Protei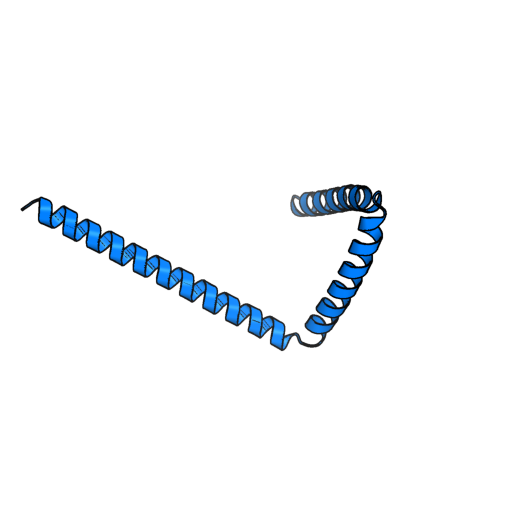n AF-A0A1H9QB17-F1 (afdb_monomer_lite)

Radius of gyration: 24.51 Å; chains: 1; bounding box: 37×37×66 Å

Sequence (90 aa):
MGKQLLIKGMIAGAVVGGLLTLFDRDTRSFVNKKCLQSKDNLKYYAKHPADFVHQINENYQKCSKQLTSGLSTAMDMLQQLEDVTRNKEK

Structure (mmCIF, N/CA/C/O backbone):
data_AF-A0A1H9QB17-F1
#
_entry.id   AF-A0A1H9QB17-F1
#
loop_
_atom_site.group_PDB
_atom_site.id
_atom_site.type_symbol
_atom_site.label_atom_id
_atom_site.label_alt_id
_atom_site.label_comp_id
_atom_site.label_asym_id
_atom_site.label_entity_id
_atom_site.label_seq_id
_atom_site.pdbx_PDB_ins_code
_atom_site.Cartn_x
_atom_site.Cartn_y
_atom_site.Cartn_z
_atom_site.occupancy
_atom_site.B_iso_or_equiv
_atom_site.auth_seq_id
_atom_site.auth_comp_id
_atom_site.auth_asym_id
_atom_site.auth_atom_id
_atom_site.pdbx_PDB_model_num
ATOM 1 N N . MET A 1 1 ? -7.262 18.720 -16.085 1.00 53.28 1 MET A N 1
ATOM 2 C CA . MET A 1 1 ? -6.042 18.281 -16.809 1.00 53.28 1 MET A CA 1
ATOM 3 C C . MET A 1 1 ? -5.197 17.246 -16.039 1.00 53.28 1 MET A C 1
ATOM 5 O O . MET A 1 1 ? -4.659 16.357 -16.680 1.00 53.28 1 MET A O 1
ATOM 9 N N . GLY A 1 2 ? -5.144 17.251 -14.694 1.00 58.41 2 GLY A N 1
ATOM 10 C CA . GLY A 1 2 ? -4.344 16.289 -13.898 1.00 58.41 2 GLY A CA 1
ATOM 11 C C . GLY A 1 2 ? -4.703 14.793 -14.011 1.00 58.41 2 GLY A C 1
ATOM 12 O O . GLY A 1 2 ? -3.809 13.954 -13.981 1.00 58.41 2 GLY A O 1
ATOM 13 N N . LYS A 1 3 ? -5.980 14.429 -14.229 1.00 58.72 3 LYS A N 1
ATOM 14 C CA . LYS A 1 3 ? -6.386 13.012 -14.392 1.00 58.72 3 LYS A CA 1
ATOM 15 C C . LYS A 1 3 ? -5.699 12.321 -15.575 1.00 58.72 3 LYS A C 1
ATOM 17 O O . LYS A 1 3 ? -5.402 11.135 -15.505 1.00 58.72 3 LYS A O 1
ATOM 22 N N . GLN A 1 4 ? -5.412 13.069 -16.638 1.00 71.50 4 GLN A N 1
ATOM 23 C CA . GLN A 1 4 ? -4.789 12.516 -17.840 1.00 71.50 4 GLN A CA 1
ATOM 24 C C . GLN A 1 4 ? -3.287 12.277 -17.643 1.00 71.50 4 GLN A C 1
ATOM 26 O O . GLN A 1 4 ? -2.739 11.335 -18.204 1.00 71.50 4 GLN A O 1
ATOM 31 N N . LEU A 1 5 ? -2.640 13.074 -16.786 1.00 71.31 5 LEU A N 1
ATOM 32 C CA . LEU A 1 5 ? -1.237 12.900 -16.406 1.00 71.31 5 LEU A CA 1
ATOM 33 C C . LEU A 1 5 ? -1.040 11.661 -15.528 1.00 71.31 5 LEU A C 1
ATOM 35 O O . LEU A 1 5 ? -0.115 10.895 -15.780 1.00 71.31 5 LEU A O 1
ATOM 39 N N . LEU A 1 6 ? -1.936 11.419 -14.563 1.00 77.19 6 LEU A N 1
ATOM 40 C CA . LEU A 1 6 ? -1.877 10.213 -13.729 1.00 77.19 6 LEU A CA 1
ATOM 41 C C . LEU A 1 6 ? -2.075 8.941 -14.555 1.00 77.19 6 LEU A C 1
ATOM 43 O O . LEU A 1 6 ? -1.304 7.997 -14.419 1.00 77.19 6 LEU A O 1
ATOM 47 N N . ILE A 1 7 ? -3.063 8.934 -15.454 1.00 82.06 7 ILE A N 1
ATOM 48 C CA . ILE A 1 7 ? -3.321 7.785 -16.330 1.00 82.06 7 ILE A CA 1
ATOM 49 C C . ILE A 1 7 ? -2.144 7.568 -17.287 1.00 82.06 7 ILE A C 1
ATOM 51 O O . ILE A 1 7 ? -1.670 6.447 -17.433 1.00 82.06 7 ILE A O 1
ATOM 55 N N . LYS A 1 8 ? -1.611 8.632 -17.896 1.00 81.69 8 LYS A N 1
ATOM 56 C CA . LYS A 1 8 ? -0.466 8.532 -18.809 1.00 81.69 8 LYS A CA 1
ATOM 57 C C . LYS A 1 8 ? 0.808 8.065 -18.096 1.00 81.69 8 LYS A C 1
ATOM 59 O O . LYS A 1 8 ? 1.528 7.238 -18.645 1.00 81.69 8 LYS A O 1
ATOM 64 N N . GLY A 1 9 ? 1.063 8.542 -16.876 1.00 83.38 9 GLY A N 1
ATOM 65 C CA . GLY A 1 9 ? 2.181 8.094 -16.040 1.00 83.38 9 GLY A CA 1
ATOM 66 C C . GLY A 1 9 ? 2.032 6.640 -15.588 1.00 83.38 9 GLY A C 1
ATOM 67 O O . GLY A 1 9 ? 2.992 5.880 -15.661 1.00 83.38 9 GLY A O 1
ATOM 68 N N . MET A 1 10 ? 0.819 6.226 -15.211 1.00 83.88 10 MET A N 1
ATOM 69 C CA . MET A 1 10 ? 0.508 4.834 -14.875 1.00 83.88 10 MET A CA 1
ATOM 70 C C . MET A 1 10 ? 0.714 3.908 -16.078 1.00 83.88 10 MET A C 1
ATOM 72 O O . MET A 1 10 ? 1.339 2.863 -15.934 1.00 83.88 10 MET A O 1
ATOM 76 N N . ILE A 1 11 ? 0.248 4.300 -17.268 1.00 85.56 11 ILE A N 1
ATOM 77 C CA . ILE A 1 11 ? 0.442 3.521 -18.498 1.00 85.56 11 ILE A CA 1
ATOM 78 C C . ILE A 1 11 ? 1.930 3.439 -18.845 1.00 85.56 11 ILE A C 1
ATOM 80 O O . ILE A 1 11 ? 2.431 2.350 -19.103 1.00 85.56 11 ILE A O 1
ATOM 84 N N . ALA A 1 12 ? 2.656 4.557 -18.806 1.00 86.38 12 ALA A N 1
ATOM 85 C CA . ALA A 1 12 ? 4.089 4.567 -19.088 1.00 86.38 12 ALA A CA 1
ATOM 86 C C . ALA A 1 12 ? 4.877 3.696 -18.092 1.00 86.38 12 ALA A C 1
ATOM 88 O O . ALA A 1 12 ? 5.710 2.891 -18.505 1.00 86.38 12 ALA A O 1
ATOM 89 N N . GLY A 1 13 ? 4.567 3.789 -16.796 1.00 85.00 13 GLY A N 1
ATOM 90 C CA . GLY A 1 13 ? 5.171 2.956 -15.756 1.00 85.00 13 GLY A CA 1
ATOM 91 C C . GLY A 1 13 ? 4.832 1.472 -15.909 1.00 85.00 13 GLY A C 1
ATOM 92 O O . GLY A 1 13 ? 5.711 0.629 -15.762 1.00 85.00 13 GLY A O 1
ATOM 93 N N . ALA A 1 14 ? 3.591 1.144 -16.277 1.00 84.62 14 ALA A N 1
ATOM 94 C CA . ALA A 1 14 ? 3.166 -0.231 -16.531 1.00 84.62 14 ALA A CA 1
ATOM 95 C C . ALA A 1 14 ? 3.834 -0.826 -17.778 1.00 84.62 14 ALA A C 1
ATOM 97 O O . ALA A 1 14 ? 4.179 -2.003 -17.777 1.00 84.62 14 ALA A O 1
ATOM 98 N N . VAL A 1 15 ? 4.057 -0.026 -18.824 1.00 84.44 15 VAL A N 1
ATOM 99 C CA . VAL A 1 15 ? 4.767 -0.469 -20.032 1.00 84.44 15 VAL A CA 1
ATOM 100 C C . VAL A 1 15 ? 6.238 -0.729 -19.723 1.00 84.44 15 VAL A C 1
ATOM 102 O O . VAL A 1 15 ? 6.743 -1.795 -20.057 1.00 84.44 15 VAL A O 1
ATOM 105 N N . VAL A 1 16 ? 6.920 0.193 -19.041 1.00 86.88 16 VAL A N 1
ATOM 106 C CA . VAL A 1 16 ? 8.338 0.021 -18.682 1.00 86.88 16 VAL A CA 1
ATOM 107 C C . VAL A 1 16 ? 8.517 -1.122 -17.680 1.00 86.88 16 VAL A C 1
ATOM 109 O O . VAL A 1 16 ? 9.348 -2.001 -17.894 1.00 86.88 16 VAL A O 1
ATOM 112 N N . GLY A 1 17 ? 7.697 -1.167 -16.628 1.00 77.88 17 GLY A N 1
ATOM 113 C CA . GLY A 1 17 ? 7.699 -2.256 -15.653 1.00 77.88 17 GLY A CA 1
ATOM 114 C C . GLY A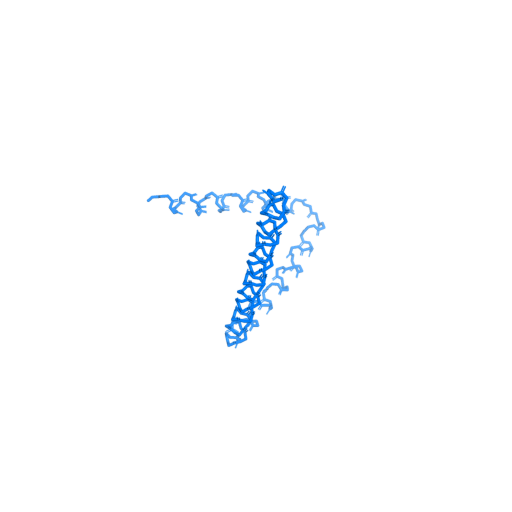 1 17 ? 7.345 -3.597 -16.291 1.00 77.88 17 GLY A C 1
ATOM 115 O O . GLY A 1 17 ? 7.988 -4.599 -15.996 1.00 77.88 17 GLY A O 1
ATOM 116 N N . GLY A 1 18 ? 6.388 -3.615 -17.223 1.00 76.44 18 GLY A N 1
ATOM 117 C CA . GLY A 1 18 ? 5.999 -4.795 -17.989 1.00 76.44 18 GLY A CA 1
ATOM 118 C C . GLY A 1 18 ? 7.109 -5.300 -18.906 1.00 76.44 18 GLY A C 1
ATOM 119 O O . GLY A 1 18 ? 7.356 -6.499 -18.932 1.00 76.44 18 GLY A O 1
ATOM 120 N N . LEU A 1 19 ? 7.821 -4.407 -19.601 1.00 79.38 19 LEU A N 1
ATOM 121 C CA . LEU A 1 19 ? 8.969 -4.756 -20.445 1.00 79.38 19 LEU A CA 1
ATOM 122 C C . LEU A 1 19 ? 10.143 -5.301 -19.621 1.00 79.38 19 LEU A C 1
ATOM 124 O O . LEU A 1 19 ? 10.712 -6.322 -19.998 1.00 79.38 19 LEU A O 1
ATOM 128 N N . LEU A 1 20 ? 10.459 -4.674 -18.481 1.00 75.56 20 LEU A N 1
ATOM 129 C CA . LEU A 1 20 ? 11.482 -5.165 -17.547 1.00 75.56 20 LEU A CA 1
ATOM 130 C C . LEU A 1 20 ? 11.120 -6.546 -16.987 1.00 75.56 20 LEU A C 1
ATOM 132 O O . LEU A 1 20 ? 11.949 -7.448 -16.959 1.00 75.56 20 LEU A O 1
ATOM 136 N N . THR A 1 21 ? 9.855 -6.727 -16.615 1.00 69.75 21 THR A N 1
ATOM 137 C CA . THR A 1 21 ? 9.292 -7.994 -16.128 1.00 69.75 21 THR A CA 1
ATOM 138 C C . THR A 1 21 ? 9.303 -9.067 -17.230 1.00 69.75 21 THR A C 1
ATOM 140 O O . THR A 1 21 ? 9.475 -10.242 -16.943 1.00 69.75 21 THR A O 1
ATOM 143 N N . LEU A 1 22 ? 9.171 -8.710 -18.514 1.00 64.69 22 LEU A N 1
ATOM 144 C CA . LEU A 1 22 ? 9.140 -9.683 -19.616 1.00 64.69 22 LEU A CA 1
ATOM 145 C C . LEU A 1 22 ? 10.518 -10.166 -20.093 1.00 64.69 22 LEU A C 1
ATOM 147 O O . LEU A 1 22 ? 10.571 -11.142 -20.847 1.00 64.69 22 LEU A O 1
ATOM 151 N N . PHE A 1 23 ? 11.598 -9.470 -19.724 1.00 67.81 23 PHE A N 1
ATOM 152 C CA . PHE A 1 23 ? 12.962 -9.804 -20.151 1.00 67.81 23 PHE A CA 1
ATOM 153 C C . PHE A 1 23 ? 13.466 -11.109 -19.514 1.00 67.81 23 PHE A C 1
ATOM 155 O O . PHE A 1 23 ? 14.338 -11.779 -20.062 1.00 67.81 23 PHE A O 1
ATOM 162 N N . ASP A 1 24 ? 12.858 -11.510 -18.400 1.00 70.75 24 ASP A N 1
ATOM 163 C CA . ASP A 1 24 ? 13.175 -12.731 -17.679 1.00 70.75 24 ASP A CA 1
ATOM 164 C C . ASP A 1 24 ? 12.225 -13.891 -18.063 1.00 70.75 24 ASP A C 1
ATOM 166 O O . ASP A 1 24 ? 10.993 -13.761 -18.118 1.00 70.75 24 ASP A O 1
ATOM 170 N N . ARG A 1 25 ? 12.805 -15.053 -18.392 1.00 65.38 25 ARG A N 1
ATOM 171 C CA . ARG A 1 25 ? 12.075 -16.207 -18.951 1.00 65.38 25 ARG A CA 1
ATOM 172 C C . ARG A 1 25 ? 11.165 -16.872 -17.914 1.00 65.38 25 ARG A C 1
ATOM 174 O O . ARG A 1 25 ? 10.075 -17.326 -18.277 1.00 65.38 25 ARG A O 1
ATOM 181 N N . ASP A 1 26 ? 11.572 -16.885 -16.648 1.00 62.72 26 ASP A N 1
ATOM 182 C CA . ASP A 1 26 ? 10.757 -17.364 -15.528 1.00 62.72 26 ASP A CA 1
ATOM 183 C C . ASP A 1 26 ? 9.545 -16.460 -15.314 1.00 62.72 26 ASP A C 1
ATOM 185 O O . ASP A 1 26 ? 8.412 -16.916 -15.107 1.00 62.72 26 ASP A O 1
ATOM 189 N N . THR A 1 27 ? 9.751 -15.165 -15.512 1.00 62.47 27 THR A N 1
ATOM 190 C CA . THR A 1 27 ? 8.706 -14.169 -15.346 1.00 62.47 27 THR A CA 1
ATOM 191 C C . THR A 1 27 ? 7.616 -14.262 -16.426 1.00 62.47 27 THR A C 1
ATOM 193 O O . THR A 1 27 ? 6.436 -14.115 -16.107 1.00 62.47 27 THR A O 1
ATOM 196 N N . ARG A 1 28 ? 7.926 -14.652 -17.674 1.00 62.41 28 ARG A N 1
ATOM 197 C CA . ARG A 1 28 ? 6.894 -14.974 -18.696 1.00 62.41 28 ARG A CA 1
ATOM 198 C C . ARG A 1 28 ? 5.956 -16.108 -18.271 1.00 62.41 28 ARG A C 1
ATOM 200 O O . ARG A 1 28 ? 4.746 -16.019 -18.488 1.00 62.41 28 ARG A O 1
ATOM 207 N N . SER A 1 29 ? 6.497 -17.174 -17.681 1.00 63.78 29 SER A N 1
ATOM 208 C CA . SER A 1 29 ? 5.699 -18.316 -17.209 1.00 63.78 29 SER A CA 1
ATOM 209 C C . SER A 1 29 ? 4.826 -17.917 -16.017 1.00 63.78 29 SER A C 1
ATOM 211 O O . SER A 1 29 ? 3.637 -18.247 -15.962 1.00 63.78 29 SER A O 1
ATOM 213 N N . PHE A 1 30 ? 5.393 -17.130 -15.100 1.00 65.19 30 PHE A N 1
ATOM 214 C CA . PHE A 1 30 ? 4.688 -16.610 -13.935 1.00 65.19 30 PHE A CA 1
ATOM 215 C C . PHE A 1 30 ? 3.559 -15.645 -14.316 1.00 65.19 30 PHE A C 1
ATOM 217 O O . PHE A 1 30 ? 2.426 -15.819 -13.864 1.00 65.19 30 PHE A O 1
ATOM 224 N N . VAL A 1 31 ? 3.826 -14.677 -15.198 1.00 65.38 31 VAL A N 1
ATOM 225 C CA . VAL A 1 31 ? 2.834 -13.702 -15.670 1.00 65.38 31 VAL A CA 1
ATOM 226 C C . VAL A 1 31 ? 1.718 -14.391 -16.450 1.00 65.38 31 VAL A C 1
ATOM 228 O O . VAL A 1 31 ? 0.557 -14.080 -16.207 1.00 65.38 31 VAL A O 1
ATOM 231 N N . ASN A 1 32 ? 2.011 -15.379 -17.305 1.00 66.62 32 ASN A N 1
ATOM 232 C CA . ASN A 1 32 ? 0.957 -16.143 -17.985 1.00 66.62 32 ASN A CA 1
ATOM 233 C C . ASN A 1 32 ? 0.070 -16.912 -16.998 1.00 66.62 32 ASN A C 1
ATOM 235 O O . ASN A 1 32 ? -1.155 -16.826 -17.088 1.00 66.62 32 ASN A O 1
ATOM 239 N N . LYS A 1 33 ? 0.659 -17.617 -16.021 1.00 65.81 33 LYS A N 1
ATOM 240 C CA . LYS A 1 33 ? -0.112 -18.342 -14.995 1.00 65.81 33 LYS A CA 1
ATOM 241 C C . LYS A 1 33 ? -0.959 -17.400 -14.138 1.00 65.81 33 LYS A C 1
ATOM 243 O O . LYS A 1 33 ? -2.128 -17.689 -13.886 1.00 65.81 33 LYS A O 1
ATOM 248 N N . LYS A 1 34 ? -0.400 -16.262 -13.716 1.00 66.38 34 LYS A N 1
ATOM 249 C CA . LYS A 1 34 ? -1.118 -15.253 -12.922 1.00 66.38 34 LYS A CA 1
ATOM 250 C C . LYS A 1 34 ? -2.187 -14.532 -13.732 1.00 66.38 34 LYS A C 1
ATOM 252 O O . LYS A 1 34 ? -3.270 -14.314 -13.211 1.00 66.38 34 LYS A O 1
ATOM 257 N N . CYS A 1 35 ? -1.940 -14.230 -15.003 1.00 63.34 35 CYS A N 1
ATOM 258 C CA . CYS A 1 35 ? -2.930 -13.628 -15.892 1.00 63.34 35 CYS A CA 1
ATOM 259 C C . CYS A 1 35 ? -4.116 -14.574 -16.137 1.00 63.34 35 CYS A C 1
ATOM 261 O O . CYS A 1 35 ? -5.262 -14.136 -16.078 1.00 63.34 35 CYS A O 1
ATOM 263 N N . LEU A 1 36 ? -3.861 -15.875 -16.330 1.00 65.25 36 LEU A N 1
ATOM 264 C CA . LEU A 1 36 ? -4.905 -16.903 -16.412 1.00 65.25 36 LEU A CA 1
ATOM 265 C C . LEU A 1 36 ? -5.723 -16.993 -15.116 1.00 65.25 36 LEU A C 1
ATOM 267 O O . LEU A 1 36 ? -6.945 -16.886 -15.172 1.00 65.25 36 LEU A O 1
ATOM 271 N N . GLN A 1 37 ? -5.067 -17.079 -13.952 1.00 62.84 37 GLN A N 1
ATOM 272 C CA . GLN A 1 37 ? -5.766 -17.091 -12.658 1.00 62.84 37 GLN A CA 1
ATOM 273 C C . GLN A 1 37 ? -6.562 -15.806 -12.404 1.00 62.84 37 GLN A C 1
ATOM 275 O O . GLN A 1 37 ? -7.708 -15.861 -11.968 1.00 62.84 37 GLN A O 1
ATOM 280 N N . SER A 1 38 ? -5.991 -14.637 -12.697 1.00 59.84 38 SER A N 1
ATOM 281 C CA . SER A 1 38 ? -6.695 -13.362 -12.566 1.00 59.84 38 SER A CA 1
ATOM 282 C C . SER A 1 38 ? -7.873 -13.262 -13.529 1.00 59.84 38 SER A C 1
ATOM 284 O O . SER A 1 38 ? -8.904 -12.736 -13.130 1.00 59.84 38 SER A O 1
ATOM 286 N N . LYS A 1 39 ? -7.777 -13.786 -14.759 1.00 60.53 39 LYS A N 1
ATOM 287 C CA . LYS A 1 39 ? -8.915 -13.837 -15.691 1.00 60.53 39 LYS A CA 1
ATOM 288 C C . LYS A 1 39 ? -10.043 -14.709 -15.162 1.00 60.53 39 LYS A C 1
ATOM 290 O O . LYS A 1 39 ? -11.190 -14.279 -15.243 1.00 60.53 39 LYS A O 1
ATOM 295 N N . ASP A 1 40 ? -9.741 -15.883 -14.618 1.00 61.00 40 ASP A N 1
ATOM 296 C CA . ASP A 1 40 ? -10.775 -16.753 -14.052 1.00 61.00 40 ASP A CA 1
ATOM 297 C C . ASP A 1 40 ? -11.413 -16.130 -12.809 1.00 61.00 40 ASP A C 1
ATOM 299 O O . ASP A 1 40 ? -12.638 -16.111 -12.703 1.00 61.00 40 ASP A O 1
ATOM 303 N N . ASN A 1 41 ? -10.621 -15.492 -11.945 1.00 59.44 41 ASN A N 1
ATOM 304 C CA . ASN A 1 41 ? -11.137 -14.753 -10.794 1.00 59.44 41 ASN A CA 1
ATOM 305 C C . ASN A 1 41 ? -12.007 -13.558 -11.219 1.00 59.44 41 ASN A C 1
ATOM 307 O O . ASN A 1 41 ? -13.095 -13.365 -10.687 1.00 59.44 41 ASN A O 1
ATOM 311 N N . LEU A 1 42 ? -11.585 -12.778 -12.218 1.00 59.53 42 LEU A N 1
ATOM 312 C CA . LEU A 1 42 ? -12.379 -11.666 -12.754 1.00 59.53 42 LEU A CA 1
ATOM 313 C C . LEU A 1 42 ? -13.674 -12.157 -13.411 1.00 59.53 42 LEU A C 1
ATOM 315 O O . LEU A 1 42 ? -14.718 -11.530 -13.258 1.00 59.53 42 LEU A O 1
ATOM 319 N N . LYS A 1 43 ? -13.631 -13.294 -14.114 1.00 60.12 43 LYS A N 1
ATOM 320 C CA . LYS A 1 43 ? -14.809 -13.920 -14.727 1.00 60.12 43 LYS A CA 1
ATOM 321 C C . LYS A 1 43 ? -15.768 -14.475 -13.672 1.00 60.12 43 LYS A C 1
ATOM 323 O O . LYS A 1 43 ? -16.979 -14.416 -13.874 1.00 60.12 43 LYS A O 1
ATOM 328 N N . TYR A 1 44 ? -15.240 -14.968 -12.554 1.00 59.25 44 TYR A N 1
ATOM 329 C CA . TYR A 1 44 ? -16.016 -15.390 -11.392 1.00 59.25 44 TYR A CA 1
ATOM 330 C C . TYR A 1 44 ? -16.726 -14.194 -10.738 1.00 59.25 44 TYR A C 1
ATOM 332 O O . TYR A 1 44 ? -17.946 -14.216 -10.594 1.00 59.25 44 TYR A O 1
ATOM 340 N N . TYR A 1 45 ? -16.007 -13.099 -10.470 1.00 56.44 45 TYR A N 1
ATOM 341 C CA . TYR A 1 45 ? -16.594 -11.872 -9.913 1.00 56.44 45 TYR A CA 1
ATOM 342 C C . TYR A 1 45 ? -17.595 -11.188 -10.856 1.00 56.44 45 TYR A C 1
ATOM 344 O O . TYR A 1 45 ? -18.603 -10.658 -10.398 1.00 56.44 45 TYR A O 1
ATOM 352 N N . ALA A 1 46 ? -17.377 -11.243 -12.173 1.00 60.03 46 ALA A N 1
ATOM 353 C CA . ALA A 1 46 ? -18.333 -10.729 -13.155 1.00 60.03 46 ALA A CA 1
ATOM 354 C C . ALA A 1 46 ? -19.628 -11.560 -13.225 1.00 60.03 46 ALA A C 1
ATOM 356 O O . ALA A 1 46 ? -20.687 -11.017 -13.531 1.00 60.03 46 ALA A O 1
ATOM 357 N N . LYS A 1 47 ? -19.557 -12.869 -12.944 1.00 63.59 47 LYS A N 1
ATOM 35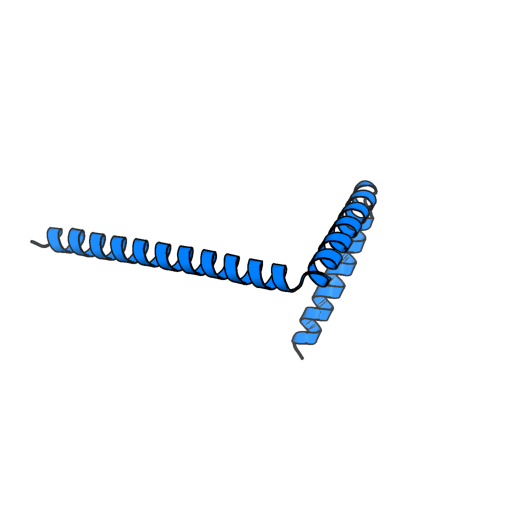8 C CA . LYS A 1 47 ? -20.733 -13.751 -12.868 1.00 63.59 47 LYS A CA 1
ATOM 359 C C . LYS A 1 47 ? -21.461 -13.675 -11.524 1.00 63.59 47 LYS A C 1
ATOM 361 O O . LYS A 1 47 ? -22.664 -13.912 -11.497 1.00 63.59 47 LYS A O 1
ATOM 366 N N . HIS A 1 48 ? -20.762 -13.320 -10.444 1.00 62.03 48 HIS A N 1
ATOM 367 C CA . HIS A 1 48 ? -21.307 -13.231 -9.086 1.00 62.03 48 HIS A CA 1
ATOM 368 C C . HIS A 1 48 ? -21.111 -11.830 -8.476 1.00 62.03 48 HIS A C 1
ATOM 370 O O . HIS A 1 48 ? -20.392 -11.668 -7.487 1.00 62.03 48 HIS A O 1
ATOM 376 N N . PRO A 1 49 ? -21.768 -10.787 -9.020 1.00 61.81 49 PRO A N 1
ATOM 377 C CA . PRO A 1 49 ? -21.671 -9.434 -8.469 1.00 61.81 49 PRO A CA 1
ATOM 378 C C . PRO A 1 49 ? -22.230 -9.336 -7.038 1.00 61.81 49 PRO A C 1
ATOM 380 O O . PRO A 1 49 ? -21.788 -8.490 -6.263 1.00 61.81 49 PRO A O 1
ATOM 383 N N . ALA A 1 50 ? -23.163 -10.218 -6.662 1.00 64.06 50 ALA A N 1
ATOM 384 C CA . ALA A 1 50 ? -23.734 -10.272 -5.317 1.00 64.06 50 ALA A CA 1
ATOM 385 C C . ALA A 1 50 ? -22.703 -10.683 -4.248 1.00 64.06 50 ALA A C 1
ATOM 387 O O . ALA A 1 50 ? -22.667 -10.070 -3.183 1.00 64.06 50 ALA A O 1
ATOM 388 N N . ASP A 1 51 ? -21.812 -11.635 -4.551 1.00 63.59 51 ASP A N 1
ATOM 389 C CA . ASP A 1 51 ? -20.742 -12.055 -3.630 1.00 63.59 51 ASP A CA 1
ATOM 390 C C . ASP A 1 51 ? -19.689 -10.961 -3.440 1.00 63.59 51 ASP A C 1
ATOM 392 O O . ASP A 1 51 ? -19.150 -10.787 -2.349 1.00 63.59 51 ASP A O 1
ATOM 396 N N . PHE A 1 52 ? -19.422 -10.174 -4.485 1.00 63.66 52 PHE A N 1
ATOM 397 C CA . PHE A 1 52 ? -18.513 -9.034 -4.396 1.00 63.66 52 PHE A CA 1
ATOM 398 C C . PHE A 1 52 ? -19.057 -7.943 -3.468 1.00 63.66 52 PHE A C 1
ATOM 400 O O . PHE A 1 52 ? -18.345 -7.446 -2.596 1.00 63.66 52 PHE A O 1
ATOM 407 N N . VAL A 1 53 ? -20.339 -7.597 -3.623 1.00 66.75 53 VAL A N 1
ATOM 408 C CA . VAL A 1 53 ? -21.011 -6.629 -2.744 1.00 66.75 53 VAL A CA 1
ATOM 409 C C . VAL A 1 53 ? -21.094 -7.164 -1.313 1.00 66.75 53 VAL A C 1
ATOM 411 O O . VAL A 1 53 ? -20.943 -6.389 -0.368 1.00 66.75 53 VAL A O 1
ATOM 414 N N . HIS A 1 54 ? -21.282 -8.473 -1.135 1.00 71.94 54 HIS A N 1
ATOM 415 C CA . HIS A 1 54 ? -21.268 -9.096 0.184 1.00 71.94 54 HIS A CA 1
ATOM 416 C C . HIS A 1 54 ? -19.881 -9.009 0.837 1.00 71.94 54 HIS A C 1
ATOM 418 O O . HIS A 1 54 ? -19.775 -8.476 1.937 1.00 71.94 54 HIS A O 1
ATOM 424 N N . GL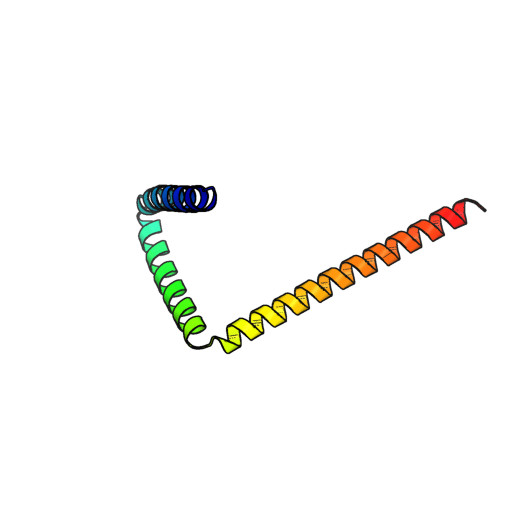N A 1 55 ? -18.807 -9.392 0.135 1.00 70.69 55 GLN A N 1
ATOM 425 C CA . GLN A 1 55 ? -17.435 -9.278 0.648 1.00 70.69 55 GLN A CA 1
ATOM 426 C C . GLN A 1 55 ? -17.031 -7.839 0.969 1.00 70.69 55 GLN A C 1
ATOM 428 O O . GLN A 1 55 ? -16.371 -7.599 1.979 1.00 70.69 55 GLN A O 1
ATOM 433 N N . ILE A 1 56 ? -17.417 -6.868 0.134 1.00 73.31 56 ILE A N 1
ATOM 434 C CA . ILE A 1 56 ? -17.151 -5.454 0.420 1.00 73.31 56 ILE A CA 1
ATOM 435 C C . ILE A 1 56 ? -17.871 -5.026 1.695 1.00 73.31 56 ILE A C 1
ATOM 437 O O . ILE A 1 56 ? -17.254 -4.388 2.546 1.00 73.31 56 ILE A O 1
ATOM 441 N N . ASN A 1 57 ? -19.145 -5.388 1.853 1.00 74.50 57 ASN A N 1
ATOM 442 C CA . ASN A 1 57 ? -19.897 -5.059 3.061 1.00 74.50 57 ASN A CA 1
ATOM 443 C C . ASN A 1 57 ? -19.318 -5.744 4.302 1.00 74.50 57 ASN A C 1
ATOM 445 O O . ASN A 1 57 ? -19.185 -5.098 5.339 1.00 74.50 57 ASN A O 1
ATOM 449 N N . GLU A 1 58 ? -18.917 -7.011 4.210 1.00 77.12 58 GLU A N 1
ATOM 450 C CA . GLU A 1 58 ? -18.274 -7.724 5.315 1.00 77.12 58 GLU A CA 1
ATOM 451 C C . GLU A 1 58 ? -16.931 -7.096 5.698 1.00 77.12 58 GLU A C 1
ATOM 453 O O . GLU A 1 58 ? -16.658 -6.890 6.883 1.00 77.12 58 GLU A O 1
ATOM 458 N N . ASN A 1 59 ? -16.097 -6.742 4.718 1.00 71.75 59 ASN A N 1
ATOM 459 C CA . ASN A 1 59 ? -14.831 -6.062 4.978 1.00 71.75 59 ASN A CA 1
ATOM 460 C C . ASN A 1 59 ? -15.046 -4.659 5.546 1.00 71.75 59 ASN A C 1
ATOM 462 O O . ASN A 1 59 ? -14.314 -4.254 6.447 1.00 71.75 59 ASN A O 1
ATOM 466 N N . TYR A 1 60 ? -16.059 -3.933 5.075 1.00 73.62 60 TYR A N 1
ATOM 467 C CA . TYR A 1 60 ? -16.421 -2.629 5.619 1.00 73.62 60 TYR A CA 1
ATOM 468 C C . TYR A 1 60 ? -16.911 -2.744 7.065 1.00 73.62 60 TYR A C 1
ATOM 470 O O . TYR A 1 60 ? -16.461 -1.993 7.927 1.00 73.62 60 TYR A O 1
ATOM 478 N N . GLN A 1 61 ? -17.758 -3.729 7.373 1.00 74.06 61 GLN A N 1
ATOM 479 C CA . GLN A 1 61 ? -18.209 -3.993 8.740 1.00 74.06 61 GLN A CA 1
ATOM 480 C C . GLN A 1 61 ? -17.058 -4.412 9.658 1.00 74.06 61 GLN A C 1
ATOM 482 O O . GLN A 1 61 ? -16.991 -3.948 10.795 1.00 74.06 61 GLN A O 1
ATOM 487 N N . LYS A 1 62 ? -16.134 -5.258 9.187 1.00 79.06 62 LYS A N 1
ATOM 488 C CA . LYS A 1 62 ? -14.936 -5.642 9.949 1.00 79.06 62 LYS A CA 1
ATOM 489 C C . LYS A 1 62 ? -14.025 -4.445 10.197 1.00 79.06 62 LYS A C 1
ATOM 491 O O . LYS A 1 62 ? -13.594 -4.254 11.329 1.00 79.06 62 LYS A O 1
ATOM 496 N N . CYS A 1 63 ? -13.787 -3.624 9.176 1.00 72.31 63 CYS A N 1
ATOM 497 C CA . CYS A 1 63 ? -12.994 -2.403 9.286 1.00 72.31 63 CYS A CA 1
ATOM 498 C C . CYS A 1 63 ? -13.634 -1.427 10.278 1.00 72.31 63 CYS A C 1
ATOM 500 O O . CYS A 1 63 ? -12.981 -0.997 11.222 1.00 72.31 63 CYS A O 1
ATOM 502 N N . SER A 1 64 ? -14.936 -1.164 10.140 1.00 74.31 64 SER A N 1
ATOM 503 C CA . SER A 1 64 ? -15.680 -0.302 11.057 1.00 74.31 64 SER A CA 1
ATOM 504 C C . SER A 1 64 ? -15.628 -0.825 12.490 1.00 74.31 64 SER A C 1
ATOM 506 O O . SER A 1 64 ? -15.362 -0.045 13.395 1.00 74.31 64 SER A O 1
ATOM 508 N N . LYS A 1 65 ? -15.829 -2.132 12.713 1.00 78.25 65 LYS A N 1
ATOM 509 C CA . LYS A 1 65 ? -15.743 -2.730 14.053 1.00 78.25 65 LYS A CA 1
ATOM 510 C C . LYS A 1 65 ? -14.346 -2.602 14.649 1.00 78.25 65 LYS A C 1
ATOM 512 O O . LYS A 1 65 ? -14.230 -2.201 15.797 1.00 78.25 65 LYS A O 1
ATOM 517 N N . GLN A 1 66 ? -13.299 -2.905 13.885 1.00 80.12 66 GLN A N 1
ATOM 518 C CA . GLN A 1 66 ? -11.918 -2.775 14.358 1.00 80.12 66 GLN A CA 1
ATOM 519 C C . GLN A 1 66 ? -11.563 -1.321 14.674 1.00 80.12 66 GLN A C 1
ATOM 521 O O . GLN A 1 66 ? -10.907 -1.058 15.678 1.00 80.12 66 GLN A O 1
ATOM 526 N N . LEU A 1 67 ? -12.039 -0.379 13.858 1.00 79.69 67 LEU A N 1
ATOM 527 C CA . LEU A 1 67 ? -11.820 1.045 14.070 1.00 79.69 67 LEU A CA 1
ATOM 528 C C . LEU A 1 67 ? -12.542 1.536 15.330 1.00 79.69 67 LEU A C 1
ATOM 530 O O . LEU A 1 67 ? -11.934 2.207 16.158 1.00 79.69 67 LEU A O 1
ATOM 534 N N . THR A 1 68 ? -13.808 1.153 15.518 1.00 80.75 68 THR A N 1
ATOM 535 C CA . THR A 1 68 ? -14.573 1.470 16.730 1.00 80.75 68 THR A CA 1
ATOM 536 C C . THR A 1 68 ? -13.940 0.843 17.967 1.00 80.75 68 THR A C 1
ATOM 538 O O . THR A 1 68 ? -13.752 1.542 18.953 1.00 80.75 68 THR A O 1
ATOM 541 N N . SER A 1 69 ? -13.552 -0.434 17.922 1.00 80.56 69 SER A N 1
ATOM 542 C CA . SER A 1 69 ? -12.882 -1.091 19.048 1.00 80.56 69 SER A CA 1
ATOM 543 C C . SER A 1 69 ? -11.550 -0.426 19.389 1.00 80.56 69 SER A C 1
ATOM 545 O O . SER A 1 69 ? -11.296 -0.169 20.559 1.00 80.56 69 SER A O 1
ATOM 547 N N . GLY A 1 70 ? -10.730 -0.082 18.390 1.00 78.62 70 GLY A N 1
ATOM 548 C CA . GLY A 1 70 ? -9.473 0.632 18.614 1.00 78.62 70 GLY A CA 1
ATOM 549 C C . GLY A 1 70 ? -9.680 2.023 19.217 1.00 78.62 70 GLY A C 1
ATOM 550 O O . GLY A 1 70 ? -8.955 2.405 20.133 1.00 78.62 70 GLY A O 1
ATOM 551 N N . LEU A 1 71 ? -10.701 2.755 18.760 1.00 77.38 71 LEU A N 1
ATOM 552 C CA . LEU A 1 71 ? -11.079 4.051 19.330 1.00 77.38 71 LEU A CA 1
ATOM 553 C C . LEU A 1 71 ? -11.586 3.919 20.769 1.00 77.38 71 LEU A C 1
ATOM 555 O O . LEU A 1 71 ? -11.165 4.698 21.615 1.00 77.38 71 LEU A O 1
ATOM 559 N N . SER A 1 72 ? -12.425 2.925 21.071 1.00 79.44 72 SER A N 1
ATOM 560 C CA . SER A 1 72 ? -12.882 2.660 22.440 1.00 79.44 72 SER A CA 1
ATOM 561 C C . SER A 1 72 ? -11.722 2.295 23.364 1.00 79.44 72 SER A C 1
ATOM 563 O O . SER A 1 72 ? -11.622 2.857 24.445 1.00 79.44 72 SER A O 1
ATOM 565 N N . THR A 1 73 ? -10.789 1.444 22.924 1.00 81.69 73 THR A N 1
ATOM 566 C CA . THR A 1 73 ? -9.585 1.125 23.708 1.00 81.69 73 THR A CA 1
ATOM 567 C C . THR A 1 73 ? -8.707 2.356 23.931 1.00 81.69 73 THR A C 1
ATOM 569 O O . THR A 1 73 ? -8.197 2.549 25.031 1.00 81.69 73 THR A O 1
ATOM 572 N N . ALA A 1 74 ? -8.548 3.218 22.923 1.00 74.69 74 ALA A N 1
ATOM 573 C CA . ALA A 1 74 ? -7.811 4.469 23.076 1.00 74.69 74 ALA A CA 1
ATOM 574 C C . ALA A 1 74 ? -8.513 5.436 24.046 1.00 74.69 74 ALA A C 1
ATOM 576 O O . ALA A 1 74 ? -7.842 6.070 24.855 1.00 74.69 74 ALA A O 1
ATOM 577 N N . MET A 1 75 ? -9.847 5.522 24.007 1.00 79.44 75 MET A N 1
ATOM 578 C CA . MET A 1 75 ? -10.625 6.313 24.966 1.00 79.44 75 MET A CA 1
ATOM 579 C C . MET A 1 75 ? -10.504 5.764 26.390 1.00 79.44 75 MET A C 1
ATOM 581 O O . MET A 1 75 ? -10.206 6.538 27.294 1.00 79.44 75 MET A O 1
ATOM 585 N N . ASP A 1 76 ? -10.629 4.449 26.586 1.00 82.88 76 ASP A N 1
ATOM 586 C CA . ASP A 1 76 ? -10.443 3.806 27.894 1.00 82.88 76 ASP A CA 1
ATOM 587 C C . ASP A 1 76 ? -9.025 4.023 28.435 1.00 82.88 76 ASP A C 1
ATOM 589 O O . ASP A 1 76 ? -8.834 4.218 29.634 1.00 82.88 76 ASP A O 1
ATOM 593 N N . MET A 1 77 ? -8.008 4.002 27.569 1.00 78.31 77 MET A N 1
ATOM 594 C CA . MET A 1 77 ? -6.627 4.306 27.953 1.00 78.31 77 MET A CA 1
ATOM 595 C C . MET A 1 77 ? -6.447 5.776 28.334 1.00 78.31 77 MET A C 1
ATOM 597 O O . MET A 1 77 ? -5.775 6.066 29.320 1.00 78.31 77 MET A O 1
ATOM 601 N N . LEU A 1 78 ? -7.048 6.703 27.583 1.00 78.19 78 LEU A N 1
ATOM 602 C CA . LEU A 1 78 ? -7.013 8.130 27.904 1.00 78.19 78 LEU A CA 1
ATOM 603 C C . LEU A 1 78 ? -7.727 8.427 29.226 1.00 78.19 78 LEU A C 1
ATOM 605 O O . LEU A 1 78 ? -7.190 9.180 30.032 1.00 78.19 78 LEU A O 1
ATOM 609 N N . GLN A 1 79 ? -8.874 7.794 29.489 1.00 80.50 79 GLN A N 1
ATOM 610 C CA . GLN A 1 79 ? -9.572 7.917 30.772 1.00 80.50 79 GLN A CA 1
ATOM 611 C C . GLN A 1 79 ? -8.753 7.327 31.920 1.00 80.50 79 GLN A C 1
ATOM 613 O O . GLN A 1 79 ? -8.607 7.974 32.949 1.00 80.50 79 GLN A O 1
ATOM 618 N N . GLN A 1 80 ? -8.145 6.151 31.741 1.00 76.69 80 GLN A N 1
ATOM 619 C CA . GLN A 1 80 ? -7.262 5.566 32.755 1.00 76.69 80 GLN A CA 1
ATOM 620 C C . GLN A 1 80 ? -6.028 6.435 33.027 1.00 76.69 80 GLN A C 1
ATOM 622 O O . GLN A 1 80 ? -5.607 6.557 34.174 1.00 76.69 80 GLN A O 1
ATOM 627 N N . LEU A 1 81 ? -5.451 7.065 32.000 1.00 78.19 81 LEU A N 1
ATOM 628 C CA . LEU A 1 81 ? -4.362 8.026 32.174 1.00 78.19 81 LEU A CA 1
ATOM 629 C C . LEU A 1 81 ? -4.827 9.291 32.895 1.00 78.19 81 LEU A C 1
ATOM 631 O O . LEU A 1 81 ? -4.088 9.795 33.741 1.00 78.19 81 LEU A O 1
ATOM 635 N N . GLU A 1 82 ? -6.027 9.791 32.599 1.00 73.94 82 GLU A N 1
ATOM 636 C CA . GLU A 1 82 ? -6.600 10.938 33.302 1.00 73.94 82 GLU A CA 1
ATOM 637 C C . GLU A 1 82 ? -6.854 10.601 34.775 1.00 73.94 82 GLU A C 1
ATOM 639 O O . GLU A 1 82 ? -6.454 11.372 35.640 1.00 73.94 82 GLU A O 1
ATOM 644 N N . ASP A 1 83 ? -7.422 9.434 35.084 1.00 72.56 83 ASP A N 1
ATOM 645 C CA . ASP A 1 83 ? -7.655 8.984 36.460 1.00 72.56 83 ASP A CA 1
ATOM 646 C C . ASP A 1 83 ? -6.346 8.760 37.227 1.00 72.56 83 ASP A C 1
ATOM 648 O O . A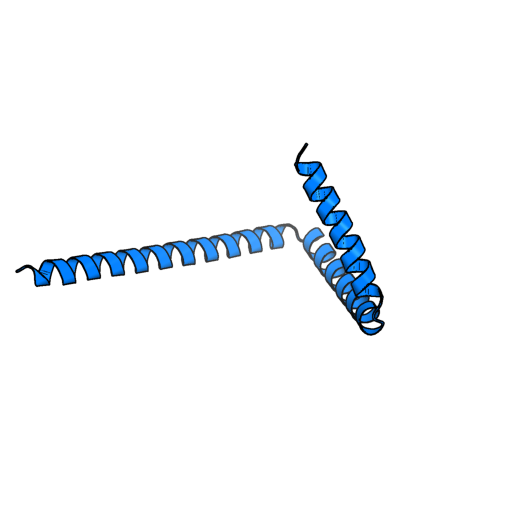SP A 1 83 ? -6.210 9.199 38.368 1.00 72.56 83 ASP A O 1
ATOM 652 N N . VAL A 1 84 ? -5.338 8.136 36.607 1.00 72.62 84 VAL A N 1
ATOM 653 C CA . VAL A 1 84 ? -4.025 7.928 37.243 1.00 72.62 84 VAL A CA 1
ATOM 654 C C . VAL A 1 84 ? -3.301 9.256 37.468 1.00 72.62 84 VAL A C 1
ATOM 656 O O . VAL A 1 84 ? -2.699 9.444 38.524 1.00 72.62 84 VAL A O 1
ATOM 659 N N . THR A 1 85 ? -3.374 10.187 36.514 1.00 67.06 85 THR A N 1
ATOM 660 C CA . THR A 1 85 ? -2.781 11.528 36.653 1.00 67.06 85 THR A CA 1
ATOM 661 C C . THR A 1 85 ? -3.517 12.345 37.717 1.00 67.06 85 THR A C 1
ATOM 663 O O . THR A 1 85 ? -2.886 12.905 38.608 1.00 67.06 85 THR A O 1
ATOM 666 N N . ARG A 1 86 ? -4.854 12.333 37.707 1.00 63.97 86 ARG A N 1
ATOM 667 C CA . ARG A 1 86 ? -5.706 13.055 38.664 1.00 63.97 86 ARG A CA 1
ATOM 668 C C . ARG A 1 86 ? -5.578 12.511 40.089 1.00 63.97 86 ARG A C 1
ATOM 670 O O . ARG A 1 86 ? -5.637 13.279 41.044 1.00 63.97 86 ARG A O 1
ATOM 677 N N . ASN A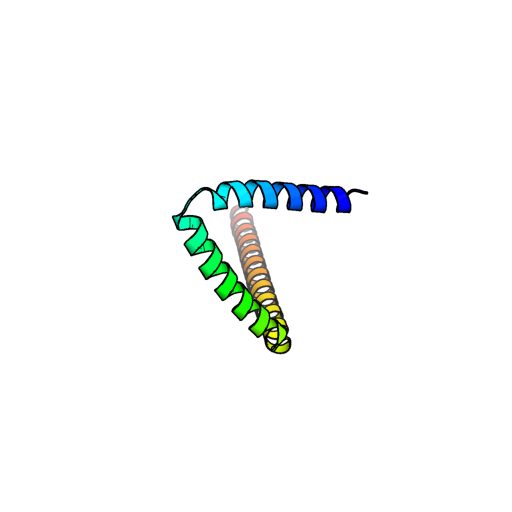 1 87 ? -5.383 11.204 40.253 1.00 60.47 87 ASN A N 1
ATOM 678 C CA . ASN A 1 87 ? -5.183 10.577 41.562 1.00 60.47 87 ASN A CA 1
ATOM 679 C C . ASN A 1 87 ? -3.748 10.758 42.102 1.00 60.47 87 ASN A C 1
ATOM 681 O O . ASN A 1 87 ? -3.494 10.486 43.269 1.00 60.47 87 ASN A O 1
ATOM 685 N N . LYS A 1 88 ? -2.803 11.227 41.274 1.00 54.84 88 LYS A N 1
ATOM 686 C CA . LYS A 1 88 ? -1.445 11.622 41.692 1.00 54.84 88 LYS A CA 1
ATOM 687 C C . LYS A 1 88 ? -1.350 13.081 42.169 1.00 54.84 88 LYS A C 1
ATOM 689 O O . LYS A 1 88 ? -0.316 13.444 42.720 1.00 54.84 88 LYS A O 1
ATOM 694 N N . GLU A 1 89 ? -2.390 13.895 41.964 1.00 52.84 89 GLU A N 1
ATOM 695 C CA . GLU A 1 89 ? -2.479 15.305 42.401 1.00 52.84 89 GLU A CA 1
ATOM 696 C C . GLU A 1 89 ? -3.283 15.516 43.707 1.00 52.84 89 GLU A C 1
ATOM 698 O O . GLU A 1 89 ? -3.497 16.658 44.115 1.00 52.84 89 GLU A O 1
ATOM 703 N N . LYS A 1 90 ? -3.713 14.443 44.387 1.00 43.00 90 LYS A N 1
ATOM 704 C CA . LYS A 1 90 ? -4.256 14.481 45.760 1.00 43.00 90 LYS A CA 1
ATOM 705 C C . LYS A 1 90 ? -3.267 13.885 46.752 1.00 43.00 90 LYS A C 1
ATOM 707 O O . LYS A 1 90 ? -3.255 14.382 47.899 1.00 43.00 90 LYS A O 1
#

Foldseek 3Di:
DVVVVVVVVVVVCCVVVVVVQVVDPVSVVVCVVVVVVVVVVVVVCVVCVVVVVVVVVVVVVVVVVVVVVVVVVVVVVVVVVVVVVVVVVD

pLDDT: mean 70.61, std 9.29, range [43.0, 86.88]

Secondary structure (DSSP, 8-state):
-HHHHHHHHHHHHHHHHHHHHHTSHHHHHHHHHHHHHHHHHHHHHHH-HHHHHHHHHHHHHHHHHHHHHHHHHHHHHHHHHHHHHHHT--

Organism: NCBI:txid531814